Protein AF-M0ZZM1-F1 (afdb_monomer_lite)

Radius of gyration: 27.88 Å; chains: 1; bounding box: 64×34×87 Å

Structure (mmCIF, N/CA/C/O backbone):
data_AF-M0ZZM1-F1
#
_entry.id   AF-M0ZZM1-F1
#
loop_
_atom_site.group_PDB
_atom_site.id
_atom_site.type_symbol
_atom_site.label_atom_id
_atom_site.label_alt_id
_atom_site.label_comp_id
_atom_site.label_asym_id
_atom_site.label_entity_id
_atom_site.label_seq_id
_atom_site.pdbx_PDB_ins_code
_atom_site.Cartn_x
_atom_site.Cartn_y
_atom_site.Cartn_z
_atom_site.occupancy
_atom_site.B_iso_or_equiv
_atom_site.auth_seq_id
_atom_site.auth_comp_id
_atom_site.auth_asym_id
_atom_site.auth_atom_id
_atom_site.pdbx_PDB_model_num
ATOM 1 N N . MET A 1 1 ? 46.946 -12.751 -40.220 1.00 32.91 1 MET A N 1
ATOM 2 C CA . MET A 1 1 ? 46.880 -11.400 -39.631 1.00 32.91 1 MET A CA 1
ATOM 3 C C . MET A 1 1 ? 45.546 -10.828 -40.061 1.00 32.91 1 MET A C 1
ATOM 5 O O . MET A 1 1 ? 45.409 -10.446 -41.212 1.00 32.91 1 MET A O 1
ATOM 9 N N . ALA A 1 2 ? 44.543 -10.951 -39.201 1.00 38.44 2 ALA A N 1
ATOM 10 C CA . ALA A 1 2 ? 43.184 -10.490 -39.445 1.00 38.44 2 ALA A CA 1
ATOM 11 C C . ALA A 1 2 ? 42.712 -9.840 -38.147 1.00 38.44 2 ALA A C 1
ATOM 13 O O . ALA A 1 2 ? 42.663 -10.527 -37.137 1.00 38.44 2 ALA A O 1
ATOM 14 N N . GLU A 1 3 ? 42.493 -8.532 -38.207 1.00 33.62 3 GLU A N 1
ATOM 15 C CA . GLU A 1 3 ? 41.833 -7.617 -37.263 1.00 33.62 3 GLU A CA 1
ATOM 16 C C . GLU A 1 3 ? 42.006 -6.254 -37.968 1.00 33.62 3 GLU A C 1
ATOM 18 O O . GLU A 1 3 ? 43.121 -5.900 -38.340 1.00 33.62 3 GLU A O 1
ATOM 23 N N . SER A 1 4 ? 40.954 -5.597 -38.456 1.00 37.28 4 SER A N 1
ATOM 24 C CA . SER A 1 4 ? 40.042 -4.821 -37.617 1.00 37.28 4 SER A CA 1
ATOM 25 C C . SER A 1 4 ? 38.619 -4.813 -38.181 1.00 37.28 4 SER A C 1
ATOM 27 O O . SER A 1 4 ? 38.372 -4.316 -39.279 1.00 37.28 4 SER A O 1
ATOM 29 N N . SER A 1 5 ? 37.705 -5.364 -37.384 1.00 38.22 5 SER A N 1
ATOM 30 C CA . SER A 1 5 ? 36.252 -5.304 -37.538 1.00 38.22 5 SER A CA 1
ATOM 31 C C . SER A 1 5 ? 35.717 -4.051 -36.847 1.00 38.22 5 SER A C 1
ATOM 33 O O . SER A 1 5 ? 36.109 -3.765 -35.720 1.00 38.22 5 SER A O 1
ATOM 35 N N . GLU A 1 6 ? 34.800 -3.362 -37.522 1.00 42.34 6 GLU A N 1
ATOM 36 C CA . GLU A 1 6 ? 33.612 -2.727 -36.937 1.00 42.34 6 GLU A CA 1
ATOM 37 C C . GLU A 1 6 ? 33.819 -1.861 -35.685 1.00 42.34 6 GLU A C 1
ATOM 39 O O . GLU A 1 6 ? 33.538 -2.255 -34.550 1.00 42.34 6 GLU A O 1
ATOM 44 N N . GLU A 1 7 ? 34.157 -0.591 -35.907 1.00 37.09 7 GLU A N 1
ATOM 45 C CA . GLU A 1 7 ? 33.884 0.459 -34.929 1.00 37.09 7 GLU A CA 1
ATOM 46 C C . GLU A 1 7 ? 32.382 0.793 -34.960 1.00 37.09 7 GLU A C 1
ATOM 48 O O . GLU A 1 7 ? 31.927 1.774 -35.545 1.00 37.09 7 GLU A O 1
ATOM 53 N N . CYS A 1 8 ? 31.586 -0.092 -34.354 1.00 32.19 8 CYS A N 1
ATOM 54 C CA . CYS A 1 8 ? 30.174 0.123 -34.067 1.00 32.19 8 CYS A CA 1
ATOM 55 C C . CYS A 1 8 ? 30.053 1.359 -33.160 1.00 32.19 8 CYS A C 1
ATOM 57 O O . CYS A 1 8 ? 30.259 1.277 -31.943 1.00 32.19 8 CYS A O 1
ATOM 59 N N . ARG A 1 9 ? 29.742 2.522 -33.751 1.00 36.69 9 ARG A N 1
ATOM 60 C CA . ARG A 1 9 ? 29.358 3.737 -33.022 1.00 36.69 9 ARG A CA 1
ATOM 61 C C . ARG A 1 9 ? 28.072 3.450 -32.252 1.00 36.69 9 ARG A C 1
ATOM 63 O O . ARG A 1 9 ? 26.964 3.658 -32.737 1.00 36.69 9 ARG A O 1
ATOM 70 N N . ARG A 1 10 ? 28.231 2.948 -31.029 1.00 37.34 10 ARG A N 1
ATOM 71 C CA . ARG A 1 10 ? 27.154 2.812 -30.051 1.00 37.34 10 ARG A CA 1
ATOM 72 C C . ARG A 1 10 ? 26.553 4.193 -29.808 1.00 37.34 10 ARG A C 1
ATOM 74 O O . ARG A 1 10 ? 27.212 5.067 -29.248 1.00 37.34 10 ARG A O 1
ATOM 81 N N . LEU A 1 11 ? 25.302 4.381 -30.215 1.00 41.53 11 LEU A N 1
ATOM 82 C CA . LEU A 1 11 ? 24.520 5.542 -29.807 1.00 41.53 11 LEU A CA 1
ATOM 83 C C . LEU A 1 11 ? 24.336 5.516 -28.277 1.00 41.53 11 LEU A C 1
ATOM 85 O O . LEU A 1 11 ? 24.102 4.445 -27.705 1.00 41.53 11 LEU A O 1
ATOM 89 N N . PRO A 1 12 ? 24.457 6.666 -27.592 1.00 41.44 12 PRO A N 1
ATOM 90 C CA . PRO A 1 12 ? 24.350 6.733 -26.143 1.00 41.44 12 PRO A CA 1
ATOM 91 C C . PRO A 1 12 ? 22.925 6.394 -25.692 1.00 41.44 12 PRO A C 1
ATOM 93 O O . PRO A 1 12 ? 21.940 6.883 -26.245 1.00 41.44 12 PRO A O 1
ATOM 96 N N . ALA A 1 13 ? 22.823 5.576 -24.644 1.00 45.81 13 ALA A N 1
ATOM 97 C CA . ALA A 1 13 ? 21.590 5.017 -24.082 1.00 45.81 13 ALA A CA 1
ATOM 98 C C . ALA A 1 13 ? 20.625 6.045 -23.432 1.00 45.81 13 ALA A C 1
ATOM 100 O O . ALA A 1 13 ? 19.821 5.686 -22.573 1.00 45.81 13 ALA A O 1
ATOM 101 N N . SER A 1 14 ? 20.686 7.325 -23.816 1.00 48.59 14 SER A N 1
ATOM 102 C CA . SER A 1 14 ? 19.873 8.405 -23.242 1.00 48.59 14 SER A CA 1
ATOM 103 C C . SER A 1 14 ? 19.516 9.533 -24.220 1.00 48.59 14 SER A C 1
ATOM 105 O O . SER A 1 14 ? 19.219 10.637 -23.763 1.00 48.59 14 SER A O 1
ATOM 107 N N . ALA A 1 15 ? 19.549 9.310 -25.538 1.00 61.03 15 ALA A N 1
ATOM 108 C CA . ALA A 1 15 ? 19.145 10.346 -26.491 1.00 61.03 15 ALA A CA 1
ATOM 109 C C . ALA A 1 15 ? 17.662 10.719 -26.288 1.00 61.03 15 ALA A C 1
ATOM 111 O O . ALA A 1 15 ? 16.770 9.865 -26.344 1.00 61.03 15 ALA A O 1
ATOM 112 N N . SER A 1 16 ? 17.391 11.999 -26.019 1.00 76.12 16 SER A N 1
ATOM 113 C CA . SER A 1 16 ? 16.021 12.507 -25.873 1.00 76.12 16 SER A CA 1
ATOM 114 C C . SER A 1 16 ? 15.298 12.484 -27.224 1.00 76.12 16 SER A C 1
ATOM 116 O O . SER A 1 16 ? 15.921 12.641 -28.275 1.00 76.12 16 SER A O 1
ATOM 118 N N . ALA A 1 17 ? 13.967 12.357 -27.218 1.00 82.56 17 ALA A N 1
ATOM 119 C CA . ALA A 1 17 ? 13.162 12.406 -28.441 1.00 82.56 17 ALA A CA 1
ATOM 120 C C . ALA A 1 17 ? 13.441 13.671 -29.276 1.00 82.56 17 ALA A C 1
ATOM 122 O O . ALA A 1 17 ? 13.386 13.627 -30.501 1.00 82.56 17 ALA A O 1
ATOM 123 N N . ASP A 1 18 ? 13.778 14.790 -28.631 1.00 83.44 18 ASP A N 1
ATOM 124 C CA . ASP A 1 18 ? 14.086 16.043 -29.326 1.00 83.44 18 ASP A CA 1
ATOM 125 C C . ASP A 1 18 ? 15.485 16.067 -29.950 1.00 83.44 18 ASP A C 1
ATOM 127 O O . ASP A 1 18 ? 15.702 16.755 -30.943 1.00 83.44 18 ASP A O 1
ATOM 131 N N . GLU A 1 19 ? 16.427 15.298 -29.410 1.00 87.94 19 GLU A N 1
ATOM 132 C CA . GLU A 1 19 ? 17.761 15.131 -29.990 1.00 87.94 19 GLU A CA 1
ATOM 133 C C . GLU A 1 19 ? 17.701 14.270 -31.252 1.00 87.94 19 GLU A C 1
ATOM 135 O O . GLU A 1 19 ? 18.225 14.662 -32.291 1.00 87.94 19 GLU A O 1
ATOM 140 N N . LEU A 1 20 ? 16.942 13.172 -31.204 1.00 87.06 20 LEU A N 1
ATOM 141 C CA . LEU A 1 20 ? 16.701 12.321 -32.370 1.00 87.06 20 LEU A CA 1
ATOM 142 C C . LEU A 1 20 ? 15.939 13.046 -33.486 1.00 87.06 20 LEU A C 1
ATOM 144 O O . LEU A 1 20 ? 16.245 12.842 -34.656 1.00 87.06 20 LEU A O 1
ATOM 148 N N . LYS A 1 21 ? 14.978 13.921 -33.154 1.00 90.06 21 LYS A N 1
ATOM 149 C CA . LYS A 1 21 ? 14.303 14.768 -34.156 1.00 90.06 21 LYS A CA 1
ATOM 150 C C . LYS A 1 21 ? 15.276 15.730 -34.835 1.00 90.06 21 LYS A C 1
ATOM 152 O O . LYS A 1 21 ? 15.195 15.894 -36.048 1.00 90.06 21 LYS A O 1
ATOM 157 N N . ARG A 1 22 ? 16.180 16.357 -34.069 1.00 92.06 22 ARG A N 1
ATOM 158 C CA . ARG A 1 22 ? 17.204 17.257 -34.623 1.00 92.06 22 ARG A CA 1
ATOM 159 C C . ARG A 1 22 ? 18.163 16.510 -35.543 1.00 92.06 22 ARG A C 1
ATOM 161 O O . ARG A 1 22 ? 18.425 16.990 -36.641 1.00 92.06 22 ARG A O 1
ATOM 168 N N . GLU A 1 23 ? 18.630 15.333 -35.133 1.00 91.06 23 GLU A N 1
ATOM 169 C CA . GLU A 1 23 ? 19.534 14.530 -35.962 1.00 91.06 23 GLU A CA 1
ATOM 170 C C . GLU A 1 23 ? 18.839 14.013 -37.226 1.00 91.06 23 GLU A C 1
ATOM 172 O O . GLU A 1 23 ? 19.394 14.116 -38.317 1.00 91.06 23 GLU A O 1
ATOM 177 N N . LEU A 1 24 ? 17.589 13.547 -37.117 1.00 94.00 24 LEU A N 1
ATOM 178 C CA .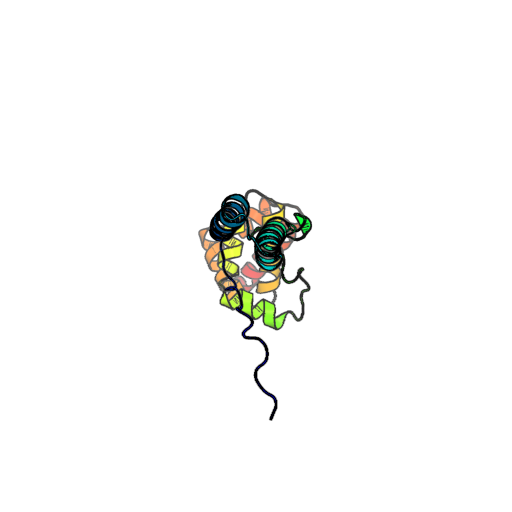 LEU A 1 24 ? 16.796 13.157 -38.282 1.00 94.00 24 LEU A CA 1
ATOM 179 C C . LEU A 1 24 ? 16.637 14.324 -39.262 1.00 94.00 24 LEU A C 1
ATOM 181 O O . LEU A 1 24 ? 16.823 14.148 -40.462 1.00 94.00 24 LEU A O 1
ATOM 185 N N . GLN A 1 25 ? 16.317 15.515 -38.754 1.00 93.50 25 GLN A N 1
ATOM 186 C CA . GLN A 1 25 ? 16.155 16.700 -39.587 1.00 93.50 25 GLN A CA 1
ATOM 187 C C . GLN A 1 25 ? 17.459 17.076 -40.300 1.00 93.50 25 GLN A C 1
ATOM 189 O O . GLN A 1 25 ? 17.430 17.398 -41.484 1.00 93.50 25 GLN A O 1
ATOM 194 N N . ARG A 1 26 ? 18.605 16.963 -39.619 1.00 92.31 26 ARG A N 1
ATOM 195 C CA . ARG A 1 26 ? 19.926 17.176 -40.225 1.00 92.31 26 ARG A CA 1
ATOM 196 C C . ARG A 1 26 ? 20.185 16.203 -41.379 1.00 92.31 26 ARG A C 1
ATOM 198 O O . ARG A 1 26 ? 20.607 16.625 -42.450 1.00 92.31 26 ARG A O 1
ATOM 205 N N . ARG A 1 27 ? 19.916 14.914 -41.162 1.00 90.00 27 ARG A N 1
ATOM 206 C CA . ARG A 1 27 ? 20.181 13.843 -42.136 1.00 90.00 27 ARG A CA 1
ATOM 207 C C . ARG A 1 27 ? 19.266 13.920 -43.351 1.00 90.00 27 ARG A C 1
ATOM 209 O O . ARG A 1 27 ? 19.741 13.853 -44.475 1.00 90.00 27 ARG A O 1
ATOM 216 N N . VAL A 1 28 ? 17.973 14.146 -43.128 1.00 93.75 28 VAL A N 1
ATOM 217 C CA . VAL A 1 28 ? 16.998 14.321 -44.213 1.00 93.75 28 VAL A CA 1
ATOM 218 C C . VAL A 1 28 ? 17.333 15.547 -45.060 1.00 93.75 28 VAL A C 1
ATOM 220 O O . VAL A 1 28 ? 17.264 15.463 -46.280 1.00 93.75 28 VAL A O 1
ATOM 223 N N . ASN A 1 29 ? 17.745 16.659 -44.445 1.00 90.94 29 ASN A N 1
ATOM 224 C CA . ASN A 1 29 ? 18.151 17.842 -45.203 1.00 90.94 29 ASN A CA 1
ATOM 225 C C . ASN A 1 29 ? 19.389 17.570 -46.070 1.00 90.94 29 ASN A C 1
ATOM 227 O O . ASN A 1 29 ? 19.391 17.964 -47.228 1.00 90.94 29 ASN A O 1
ATOM 231 N N . SER A 1 30 ? 20.384 16.835 -45.560 1.00 87.00 30 SER A N 1
ATOM 232 C CA . SER A 1 30 ? 21.556 16.433 -46.354 1.00 87.00 30 SER A CA 1
ATOM 233 C C . SER A 1 30 ? 21.159 15.597 -47.574 1.00 87.00 30 SER A C 1
ATOM 235 O O . SER A 1 30 ? 21.611 15.876 -48.673 1.00 87.00 30 SER A O 1
ATOM 237 N N . ILE A 1 31 ? 20.247 14.630 -47.409 1.00 91.38 31 ILE A N 1
ATOM 238 C CA . ILE A 1 31 ? 19.745 13.789 -48.515 1.00 91.38 31 ILE A CA 1
ATOM 239 C C . ILE A 1 31 ? 19.006 14.620 -49.576 1.00 91.38 31 ILE A C 1
ATOM 241 O O . ILE A 1 31 ? 19.014 14.278 -50.755 1.00 91.38 31 ILE A O 1
ATOM 245 N N . ILE A 1 32 ? 18.319 15.688 -49.163 1.00 92.00 32 ILE A N 1
ATOM 246 C CA . ILE A 1 32 ? 17.556 16.550 -50.075 1.00 92.00 32 ILE A CA 1
ATOM 247 C C . ILE A 1 32 ? 18.473 17.535 -50.815 1.00 92.00 32 ILE A C 1
ATOM 249 O O . ILE A 1 32 ? 18.199 17.864 -51.969 1.00 92.00 32 ILE A O 1
ATOM 253 N N . GLU A 1 33 ? 19.516 18.037 -50.152 1.00 87.69 33 GLU A N 1
ATOM 254 C CA . GLU A 1 33 ? 20.416 19.065 -50.689 1.00 87.69 33 GLU A CA 1
ATOM 255 C C . GLU A 1 33 ? 21.557 18.476 -51.536 1.00 87.69 33 GLU A C 1
ATOM 257 O O . GLU A 1 33 ? 21.913 19.069 -52.557 1.00 87.69 33 GLU A O 1
ATOM 262 N N . ASP A 1 34 ? 22.088 17.305 -51.169 1.00 83.38 34 ASP A N 1
ATOM 263 C CA . ASP A 1 34 ? 23.151 16.626 -51.912 1.00 83.38 34 ASP A CA 1
ATOM 264 C C . ASP A 1 34 ? 22.578 15.673 -52.973 1.00 83.38 34 ASP A C 1
ATOM 266 O O . ASP A 1 34 ? 21.888 14.703 -52.668 1.00 83.38 34 ASP A O 1
ATOM 270 N N . ALA A 1 35 ? 22.909 15.906 -54.247 1.00 74.12 35 ALA A N 1
ATOM 271 C CA . ALA A 1 35 ? 22.497 15.033 -55.355 1.00 74.12 35 ALA A CA 1
ATOM 272 C C . ALA A 1 35 ? 23.226 13.671 -55.371 1.00 74.12 35 ALA A C 1
ATOM 274 O O . ALA A 1 35 ? 22.744 12.734 -56.007 1.00 74.12 35 ALA A O 1
ATOM 275 N N . ASP A 1 36 ? 24.352 13.570 -54.658 1.00 85.81 36 ASP A N 1
ATOM 276 C CA . ASP A 1 36 ? 25.207 12.381 -54.550 1.00 85.81 36 ASP A CA 1
ATOM 277 C C . ASP A 1 36 ? 24.999 11.637 -53.214 1.00 85.81 36 ASP A C 1
ATOM 279 O O . ASP A 1 36 ? 25.935 11.050 -52.668 1.00 85.81 36 ASP A O 1
ATOM 283 N N . TYR A 1 37 ? 23.785 11.673 -52.653 1.00 85.38 37 TYR A N 1
ATOM 284 C CA . TYR A 1 37 ? 23.481 10.941 -51.424 1.00 85.38 37 TYR A CA 1
ATOM 285 C C . TYR A 1 37 ? 23.652 9.430 -51.625 1.00 85.38 37 TYR A C 1
ATOM 287 O O . TYR A 1 37 ? 23.288 8.849 -52.654 1.00 85.38 37 TYR A O 1
ATOM 295 N N . SER A 1 38 ? 24.210 8.776 -50.616 1.00 88.94 38 SER A N 1
ATOM 296 C CA . SER A 1 38 ? 24.454 7.343 -50.635 1.00 88.94 38 SER A CA 1
ATOM 297 C C . SER A 1 38 ? 23.293 6.561 -50.013 1.00 88.94 38 SER A C 1
ATOM 299 O O . SER A 1 38 ? 22.412 7.091 -49.328 1.00 88.94 38 SER A O 1
ATOM 301 N N . ILE A 1 39 ? 23.298 5.246 -50.237 1.00 87.00 39 ILE A N 1
ATOM 302 C CA . ILE A 1 39 ? 22.378 4.326 -49.553 1.00 87.00 39 ILE A CA 1
ATOM 303 C C . ILE A 1 39 ? 22.613 4.384 -48.033 1.00 87.00 39 ILE A C 1
ATOM 305 O O . ILE A 1 39 ? 21.652 4.335 -47.272 1.00 87.00 39 ILE A O 1
ATOM 309 N N . GLU A 1 40 ? 23.862 4.586 -47.602 1.00 87.19 40 GLU A N 1
ATOM 310 C CA . GLU A 1 40 ? 24.233 4.711 -46.189 1.00 87.19 40 GLU A CA 1
ATOM 311 C C . GLU A 1 40 ? 23.559 5.926 -45.534 1.00 87.19 40 GLU A C 1
ATOM 313 O O . GLU A 1 40 ? 22.982 5.795 -44.457 1.00 87.19 40 GLU A O 1
ATOM 318 N N . ASP A 1 41 ? 23.499 7.071 -46.222 1.00 85.81 41 ASP A N 1
ATOM 319 C CA . ASP A 1 41 ? 22.803 8.265 -45.718 1.00 85.81 41 ASP A CA 1
ATOM 320 C C . ASP A 1 41 ? 21.305 7.998 -45.496 1.00 85.81 41 ASP A C 1
ATOM 322 O O . ASP A 1 41 ? 20.706 8.424 -44.500 1.00 85.81 41 ASP A O 1
ATOM 326 N N . THR A 1 42 ? 20.704 7.236 -46.414 1.00 90.69 42 THR A N 1
ATOM 327 C CA . THR A 1 42 ? 19.301 6.816 -46.328 1.00 90.69 42 THR A CA 1
ATOM 328 C C . THR A 1 42 ? 19.083 5.845 -45.165 1.00 90.69 42 THR A C 1
ATOM 330 O O . THR A 1 42 ? 18.126 6.005 -44.400 1.00 90.69 42 THR A O 1
ATOM 333 N N . ASP A 1 43 ? 19.979 4.874 -44.987 1.00 89.81 43 ASP A N 1
ATOM 334 C CA . ASP A 1 43 ? 19.927 3.896 -43.899 1.00 89.81 43 ASP A CA 1
ATOM 335 C C . ASP A 1 43 ? 20.091 4.566 -42.528 1.00 89.81 43 ASP A C 1
ATOM 337 O O . ASP A 1 43 ? 19.363 4.246 -41.583 1.00 89.81 43 ASP A O 1
ATOM 341 N N . GLU A 1 44 ? 20.968 5.563 -42.411 1.00 90.06 44 GLU A N 1
ATOM 342 C CA . GLU A 1 44 ? 21.139 6.331 -41.178 1.00 90.06 44 GLU A CA 1
ATOM 343 C C . GLU A 1 44 ? 19.890 7.168 -40.836 1.00 90.06 44 GLU A C 1
ATOM 345 O O . GLU A 1 44 ? 19.472 7.223 -39.671 1.00 90.06 44 GLU A O 1
ATOM 350 N N . ALA A 1 45 ? 19.233 7.779 -41.829 1.00 92.81 45 ALA A N 1
ATOM 351 C CA . ALA A 1 45 ? 17.958 8.473 -41.620 1.00 92.81 45 ALA A CA 1
ATOM 352 C C . ALA A 1 45 ? 16.840 7.499 -41.196 1.00 92.81 45 ALA A C 1
ATOM 354 O O . ALA A 1 45 ? 16.068 7.784 -40.269 1.00 92.81 45 ALA A O 1
ATOM 355 N N . MET A 1 46 ? 16.786 6.318 -41.816 1.00 91.94 46 MET A N 1
ATOM 356 C CA . MET A 1 46 ? 15.859 5.243 -41.455 1.00 91.94 46 MET A CA 1
ATOM 357 C C . MET A 1 46 ? 16.112 4.698 -40.046 1.00 91.94 46 MET A C 1
ATOM 359 O O . MET A 1 46 ? 15.158 4.403 -39.316 1.00 91.94 46 MET A O 1
ATOM 363 N N . HIS A 1 47 ? 17.371 4.626 -39.618 1.00 91.31 47 HIS A N 1
ATOM 364 C CA . HIS A 1 47 ? 17.740 4.263 -38.255 1.00 91.31 47 HIS A CA 1
ATOM 365 C C . HIS A 1 47 ? 17.212 5.295 -37.241 1.00 91.31 47 HIS A C 1
ATOM 367 O O . HIS A 1 47 ? 16.578 4.928 -36.247 1.00 91.31 47 HIS A O 1
ATOM 373 N N . CYS A 1 48 ? 17.379 6.597 -37.507 1.00 88.38 48 CYS A N 1
ATOM 374 C CA . CYS A 1 48 ? 16.824 7.664 -36.664 1.00 88.38 48 CYS A CA 1
ATOM 375 C C . CYS A 1 48 ? 15.286 7.623 -36.587 1.00 88.38 48 CYS A C 1
ATOM 377 O O . CYS A 1 48 ? 14.713 7.784 -35.504 1.00 88.38 48 CYS A O 1
ATOM 379 N N . LEU A 1 49 ? 14.607 7.367 -37.710 1.00 89.75 49 LEU A N 1
ATOM 380 C CA . LEU A 1 49 ? 13.150 7.184 -37.753 1.00 89.75 49 LEU A CA 1
ATOM 381 C C . LEU A 1 49 ? 12.694 5.967 -36.940 1.00 89.75 49 LEU A C 1
ATOM 383 O O . LEU A 1 49 ? 11.701 6.049 -36.211 1.00 89.75 49 LEU A O 1
ATOM 387 N N . SER A 1 50 ? 13.423 4.856 -37.034 1.00 87.25 50 SER A N 1
ATOM 388 C CA . SER A 1 50 ? 13.124 3.627 -36.293 1.00 87.25 50 SER A CA 1
ATOM 389 C C . SER A 1 50 ? 13.275 3.840 -34.786 1.00 87.25 50 SER A C 1
ATOM 391 O O . SER A 1 50 ? 12.352 3.532 -34.034 1.00 87.25 50 SER A O 1
ATOM 393 N N . ALA A 1 51 ? 14.350 4.500 -34.348 1.00 86.12 51 ALA A N 1
ATOM 394 C CA . ALA A 1 51 ? 14.549 4.862 -32.944 1.00 86.12 51 ALA A CA 1
ATOM 395 C C . ALA A 1 51 ? 13.441 5.795 -32.406 1.00 86.12 51 ALA A C 1
ATOM 397 O O . ALA A 1 51 ? 12.942 5.615 -31.292 1.00 86.12 51 ALA A O 1
ATOM 398 N N . LEU A 1 52 ? 12.988 6.772 -33.203 1.00 84.94 52 LEU A N 1
ATOM 399 C CA . LEU A 1 52 ? 11.855 7.635 -32.839 1.00 84.94 52 LEU A CA 1
ATOM 400 C C . LEU A 1 52 ? 10.535 6.860 -32.737 1.00 84.94 52 LEU A C 1
ATOM 402 O O . LEU A 1 52 ? 9.726 7.127 -31.840 1.00 84.94 52 LEU A O 1
ATOM 406 N N . LYS A 1 53 ? 10.312 5.895 -33.635 1.00 84.19 53 LYS A N 1
ATOM 407 C CA . LYS A 1 53 ? 9.152 5.001 -33.588 1.00 84.19 53 LYS A CA 1
ATOM 408 C C . LYS A 1 53 ? 9.176 4.160 -32.314 1.00 84.19 53 LYS A C 1
ATOM 410 O O . LYS A 1 53 ? 8.162 4.104 -31.630 1.00 84.19 53 LYS A O 1
ATOM 415 N N . GLU A 1 54 ? 10.314 3.584 -31.947 1.00 79.00 54 GLU A N 1
ATOM 416 C CA . GLU A 1 54 ? 10.468 2.791 -30.720 1.00 79.00 54 GLU A CA 1
ATOM 417 C C . GLU A 1 54 ? 10.241 3.613 -29.444 1.00 79.00 54 GLU A C 1
ATOM 419 O O . GLU A 1 54 ? 9.600 3.138 -28.507 1.00 79.00 54 GLU A O 1
ATOM 424 N N . LEU A 1 55 ? 10.664 4.882 -29.416 1.00 74.62 55 LEU A N 1
ATOM 425 C CA . LEU A 1 55 ? 10.363 5.778 -28.293 1.00 74.62 55 LEU A CA 1
ATOM 426 C C . LEU A 1 55 ? 8.867 6.083 -28.145 1.00 74.62 55 LEU A C 1
ATOM 428 O O . LEU A 1 55 ? 8.392 6.270 -27.023 1.00 74.62 55 LEU A O 1
ATOM 432 N N . LYS A 1 56 ? 8.122 6.134 -29.255 1.00 69.38 56 LYS A N 1
ATOM 433 C CA . LYS A 1 56 ? 6.670 6.372 -29.263 1.00 69.38 56 LYS A CA 1
ATOM 434 C C . LYS A 1 56 ? 5.864 5.090 -29.037 1.00 69.38 56 LYS A C 1
ATOM 436 O O . LYS A 1 56 ? 4.776 5.147 -28.474 1.00 69.38 56 LYS A O 1
ATOM 441 N N . VAL A 1 57 ? 6.425 3.945 -29.420 1.00 60.66 57 VAL A N 1
ATOM 442 C CA . VAL A 1 57 ? 5.931 2.587 -29.146 1.00 60.66 57 VAL A CA 1
ATOM 443 C C . VAL A 1 57 ? 6.548 2.066 -27.844 1.00 60.66 57 VAL A C 1
ATOM 445 O O . VAL A 1 57 ? 6.853 0.888 -27.703 1.00 60.66 57 VAL A O 1
ATOM 448 N N . ARG A 1 58 ? 6.710 2.924 -26.832 1.00 53.50 58 ARG A N 1
ATOM 449 C CA . ARG A 1 58 ? 6.705 2.409 -25.463 1.00 53.50 58 ARG A CA 1
ATOM 450 C C . ARG A 1 58 ? 5.252 2.050 -25.188 1.00 53.50 58 ARG A C 1
ATOM 452 O O . ARG A 1 58 ? 4.445 2.979 -25.114 1.00 53.50 58 ARG A O 1
ATOM 459 N N . PRO A 1 59 ? 4.874 0.762 -25.097 1.00 54.41 59 PRO A N 1
ATOM 460 C CA . PRO A 1 59 ? 3.526 0.433 -24.684 1.00 54.41 59 PRO A CA 1
ATOM 461 C C . PRO A 1 59 ? 3.349 1.065 -23.310 1.00 54.41 59 PRO A C 1
ATOM 463 O O . PRO A 1 59 ? 4.026 0.683 -22.356 1.00 54.41 59 PRO A O 1
ATOM 466 N N . THR A 1 60 ? 2.497 2.086 -23.214 1.00 54.78 60 THR A N 1
ATOM 467 C CA . THR A 1 60 ? 1.957 2.479 -21.919 1.00 54.78 60 THR A CA 1
ATOM 468 C C . THR A 1 60 ? 1.316 1.215 -21.378 1.00 54.78 60 THR A C 1
ATOM 470 O O . THR A 1 60 ? 0.396 0.703 -22.029 1.00 54.78 60 THR A O 1
ATOM 473 N N . PRO A 1 61 ? 1.838 0.655 -20.275 1.00 58.44 61 PRO A N 1
ATOM 474 C CA . PRO A 1 61 ? 1.261 -0.543 -19.704 1.00 58.44 61 PRO A CA 1
ATOM 475 C C . PRO A 1 61 ? -0.225 -0.270 -19.481 1.00 58.44 61 PRO A C 1
ATOM 477 O O . PRO A 1 61 ? -0.557 0.839 -19.042 1.00 58.44 61 PRO A O 1
ATOM 480 N N . PRO A 1 62 ? -1.123 -1.218 -19.798 1.00 71.12 62 PRO A N 1
ATOM 481 C CA . PRO A 1 62 ? -2.521 -1.066 -19.429 1.00 71.12 62 PRO A CA 1
ATOM 482 C C . PRO A 1 62 ? -2.613 -0.674 -17.949 1.00 71.12 62 PRO A C 1
ATOM 484 O O . PRO A 1 62 ? -1.786 -1.105 -17.145 1.00 71.12 62 PRO A O 1
ATOM 487 N N . LEU A 1 63 ? -3.577 0.177 -17.587 1.00 63.97 63 LEU A N 1
ATOM 488 C CA . LEU A 1 63 ? -3.650 0.776 -16.244 1.00 63.97 63 LEU A CA 1
ATOM 489 C C . LEU A 1 63 ? -3.638 -0.269 -15.114 1.00 63.97 63 LEU A C 1
ATOM 491 O O . LEU A 1 63 ? -3.147 0.013 -14.028 1.00 63.97 63 LEU A O 1
ATOM 495 N N . GLU A 1 64 ? -4.117 -1.484 -15.384 1.00 67.38 64 GLU A N 1
ATOM 496 C CA . GLU A 1 64 ? -4.082 -2.631 -14.468 1.00 67.38 64 GLU A CA 1
ATOM 497 C C . GLU A 1 64 ? -2.670 -3.128 -14.113 1.00 67.38 64 GLU A C 1
ATOM 499 O O . GLU A 1 64 ? -2.509 -3.810 -13.107 1.00 67.38 64 GLU A O 1
ATOM 504 N N . TYR A 1 65 ? -1.648 -2.771 -14.895 1.00 67.25 65 TYR A N 1
ATOM 505 C CA . TYR A 1 65 ? -0.239 -3.076 -14.631 1.00 67.25 65 TYR A CA 1
ATOM 506 C C . TYR A 1 65 ? 0.496 -1.932 -13.927 1.00 67.25 65 TYR A C 1
ATOM 508 O O . TYR A 1 65 ? 1.672 -2.073 -13.585 1.00 67.25 65 TYR A O 1
ATOM 516 N N . LEU A 1 66 ? -0.165 -0.796 -13.707 1.00 68.94 66 LEU A N 1
ATOM 517 C CA . LEU A 1 66 ? 0.383 0.305 -12.929 1.00 68.94 66 LEU A CA 1
ATOM 518 C C . LEU A 1 66 ? -0.029 0.155 -11.466 1.00 68.94 66 LEU A C 1
ATOM 520 O O . LEU A 1 66 ? -1.152 -0.226 -11.146 1.00 68.94 66 LEU A O 1
ATOM 524 N N . CYS A 1 67 ? 0.887 0.485 -10.562 1.00 66.50 67 CYS A N 1
ATOM 525 C CA . CYS A 1 67 ? 0.554 0.587 -9.150 1.00 66.50 67 CYS A CA 1
ATOM 526 C C . CYS A 1 67 ? -0.442 1.747 -8.956 1.00 66.50 67 CYS A C 1
ATOM 528 O O . CYS A 1 67 ? -0.108 2.874 -9.335 1.00 66.50 67 CYS A O 1
ATOM 530 N N . PRO A 1 68 ? -1.610 1.527 -8.321 1.00 67.25 68 PRO A N 1
ATOM 531 C CA . PRO A 1 68 ? -2.601 2.583 -8.093 1.00 67.25 68 PRO A CA 1
ATOM 532 C C . PRO A 1 68 ? -2.087 3.758 -7.251 1.00 67.25 68 PRO A C 1
ATOM 534 O O . PRO A 1 68 ? -2.667 4.836 -7.294 1.00 67.25 68 PRO A O 1
ATOM 537 N N . LEU A 1 69 ? -1.012 3.551 -6.480 1.00 62.97 69 LEU A N 1
ATOM 538 C CA . LEU A 1 69 ? -0.409 4.583 -5.636 1.00 62.97 69 LEU A CA 1
ATOM 539 C C . LEU A 1 69 ? 0.712 5.342 -6.358 1.00 62.97 69 LEU A C 1
ATOM 541 O O . LEU A 1 69 ? 0.793 6.561 -6.257 1.00 62.97 69 LEU A O 1
ATOM 545 N N . SER A 1 70 ? 1.587 4.641 -7.089 1.00 63.91 70 SER A N 1
ATOM 546 C CA . SER A 1 70 ? 2.784 5.257 -7.682 1.00 63.91 70 SER A CA 1
ATOM 547 C C . SER A 1 70 ? 2.672 5.565 -9.176 1.00 63.91 70 SER A C 1
ATOM 549 O O . SER A 1 70 ? 3.546 6.250 -9.704 1.00 63.91 70 SER A O 1
ATOM 551 N N . HIS A 1 71 ? 1.649 5.054 -9.873 1.00 60.56 71 HIS A N 1
ATOM 552 C CA . HIS A 1 71 ? 1.500 5.108 -11.338 1.00 60.56 71 HIS A CA 1
ATOM 553 C C . HIS A 1 71 ? 2.712 4.578 -12.125 1.00 60.56 71 HIS A C 1
ATOM 555 O O . HIS A 1 71 ? 2.828 4.786 -13.332 1.00 60.56 71 HIS A O 1
ATOM 561 N N . GLN A 1 72 ? 3.620 3.870 -11.454 1.00 66.25 72 GLN A N 1
ATOM 562 C CA . GLN A 1 72 ? 4.731 3.171 -12.083 1.00 66.25 72 GLN A CA 1
ATOM 563 C C . GLN A 1 72 ? 4.316 1.738 -12.401 1.00 66.25 72 GLN A C 1
ATOM 565 O O . GLN A 1 72 ? 3.473 1.157 -11.713 1.00 66.25 72 GLN A O 1
ATOM 570 N N . LEU A 1 73 ? 4.934 1.163 -13.433 1.00 69.44 73 LEU A N 1
ATOM 571 C CA . LEU A 1 73 ? 4.758 -0.244 -13.779 1.00 69.44 73 LEU A CA 1
ATOM 572 C C . LEU A 1 73 ? 5.081 -1.115 -12.560 1.00 69.44 73 LEU A C 1
ATOM 574 O O . LEU A 1 73 ? 6.163 -0.994 -11.977 1.00 69.44 73 LEU A O 1
ATOM 578 N N . MET A 1 74 ? 4.153 -1.996 -12.191 1.00 71.81 74 MET A N 1
ATOM 579 C CA . MET A 1 74 ? 4.370 -3.003 -11.160 1.00 71.81 74 MET A CA 1
ATOM 580 C C . MET A 1 74 ? 5.464 -3.956 -11.649 1.00 71.81 74 MET A C 1
ATOM 582 O O . MET A 1 74 ? 5.211 -4.859 -12.439 1.00 71.81 74 MET A O 1
ATOM 586 N N . LYS A 1 75 ? 6.709 -3.714 -11.216 1.00 59.47 75 LYS A N 1
ATOM 587 C CA . LYS A 1 75 ? 7.876 -4.542 -11.573 1.00 59.47 75 LYS A CA 1
ATOM 588 C C . LYS A 1 75 ? 7.826 -5.939 -10.949 1.00 59.47 75 LYS A C 1
ATOM 590 O O . LYS A 1 75 ? 8.578 -6.807 -11.372 1.00 59.47 75 LYS A O 1
ATOM 595 N N . ASP A 1 76 ? 6.933 -6.140 -9.986 1.00 56.53 76 ASP A N 1
ATOM 596 C CA . ASP A 1 76 ? 6.634 -7.427 -9.378 1.00 56.53 76 ASP A CA 1
ATOM 597 C C . ASP A 1 76 ? 5.157 -7.397 -8.940 1.00 56.53 76 ASP A C 1
ATOM 599 O O . ASP A 1 76 ? 4.812 -6.626 -8.035 1.00 56.53 76 ASP A O 1
ATOM 603 N N . PRO A 1 77 ? 4.237 -8.092 -9.636 1.00 50.41 77 PRO A N 1
ATOM 604 C CA . PRO A 1 77 ? 2.814 -8.055 -9.325 1.00 50.41 77 PRO A CA 1
ATOM 605 C C . PRO A 1 77 ? 2.566 -8.801 -8.018 1.00 50.41 77 PRO A C 1
ATOM 607 O O . PRO A 1 77 ? 2.214 -9.968 -8.073 1.00 50.41 77 PRO A O 1
ATOM 610 N N . VAL A 1 78 ? 2.795 -8.137 -6.873 1.00 50.50 78 VAL A N 1
ATOM 611 C CA . VAL A 1 78 ? 2.567 -8.593 -5.485 1.00 50.50 78 VAL A CA 1
ATOM 612 C C . VAL A 1 78 ? 2.389 -10.109 -5.398 1.00 50.50 78 VAL A C 1
ATOM 614 O O . VAL A 1 78 ? 1.358 -10.629 -4.973 1.00 50.50 78 VAL A O 1
ATOM 617 N N . VAL A 1 79 ? 3.419 -10.847 -5.803 1.00 46.00 79 VAL A N 1
ATOM 618 C CA . VAL A 1 79 ? 3.641 -12.122 -5.166 1.00 46.00 79 VAL A CA 1
ATOM 619 C C . VAL A 1 79 ? 4.269 -11.698 -3.858 1.00 46.00 79 VAL A C 1
ATOM 621 O O . VAL A 1 79 ? 5.268 -10.981 -3.828 1.00 46.00 79 VAL A O 1
ATOM 624 N N . LEU A 1 80 ? 3.644 -12.094 -2.757 1.00 49.28 80 LEU A N 1
ATOM 625 C CA . LEU A 1 80 ? 4.277 -12.153 -1.447 1.00 49.28 80 LEU A CA 1
ATOM 626 C C . LEU A 1 80 ? 5.440 -13.169 -1.532 1.00 49.28 80 LEU A C 1
ATOM 628 O O . LEU A 1 80 ? 5.405 -14.227 -0.908 1.00 49.28 80 LEU A O 1
ATOM 632 N N . ALA A 1 81 ? 6.419 -12.916 -2.404 1.00 44.84 81 ALA A N 1
ATOM 633 C CA . ALA A 1 81 ? 7.513 -13.801 -2.740 1.00 44.84 81 ALA A CA 1
ATOM 634 C C . ALA A 1 81 ? 8.493 -13.740 -1.573 1.00 44.84 81 ALA A C 1
ATOM 636 O O . ALA A 1 81 ? 9.310 -12.834 -1.455 1.00 44.84 81 ALA A O 1
ATOM 637 N N . SER A 1 82 ? 8.326 -14.700 -0.662 1.00 51.84 82 SER A N 1
ATOM 638 C CA . SER A 1 82 ? 9.046 -14.854 0.605 1.00 51.84 82 SER A CA 1
ATOM 639 C C . SER A 1 82 ? 8.965 -13.615 1.503 1.00 51.84 82 SER A C 1
ATOM 641 O O . SER A 1 82 ? 9.793 -12.709 1.464 1.00 51.84 82 SER A O 1
ATOM 643 N N . GLY A 1 83 ? 7.941 -13.610 2.358 1.00 56.59 83 GLY A N 1
ATOM 644 C CA . GLY A 1 83 ? 7.541 -12.486 3.205 1.00 56.59 83 GLY A CA 1
ATOM 645 C C . GLY A 1 83 ? 8.615 -11.863 4.102 1.00 56.59 83 GLY A C 1
ATOM 646 O O . GLY A 1 83 ? 8.357 -10.797 4.634 1.00 56.59 83 GLY A O 1
ATOM 647 N N . GLN A 1 84 ? 9.809 -12.443 4.242 1.00 57.19 84 GLN A N 1
ATOM 648 C CA . GLN A 1 84 ? 10.884 -11.873 5.053 1.00 57.19 84 GLN A CA 1
ATOM 649 C C . GLN A 1 84 ? 11.583 -10.685 4.369 1.00 57.19 84 GLN A C 1
ATOM 651 O O . GLN A 1 84 ? 11.696 -9.617 4.963 1.00 57.19 84 GLN A O 1
ATOM 656 N N . GLN A 1 85 ? 12.002 -10.819 3.105 1.00 55.19 85 GLN A N 1
ATOM 657 C CA . GLN A 1 85 ? 12.772 -9.766 2.428 1.00 55.19 85 GLN A CA 1
ATOM 658 C C . GLN A 1 85 ? 11.904 -8.533 2.134 1.00 55.19 85 GLN A C 1
ATOM 660 O O . GLN A 1 85 ? 12.350 -7.398 2.293 1.00 55.19 85 GLN A O 1
ATOM 665 N N . THR A 1 86 ? 10.643 -8.742 1.753 1.00 62.94 86 THR A N 1
ATOM 666 C CA . THR A 1 86 ? 9.681 -7.654 1.534 1.00 62.94 86 THR A CA 1
ATOM 667 C C . THR A 1 86 ? 9.314 -6.955 2.843 1.00 62.94 86 THR A C 1
ATOM 669 O O . THR A 1 86 ? 9.278 -5.726 2.881 1.00 62.94 86 THR A O 1
ATOM 672 N N . TYR A 1 87 ? 9.105 -7.716 3.924 1.00 62.50 87 TYR A N 1
ATOM 673 C CA . TYR A 1 87 ? 8.865 -7.164 5.259 1.00 62.50 87 TYR A CA 1
ATOM 674 C C . TYR A 1 87 ? 10.035 -6.291 5.719 1.00 62.50 87 TYR A C 1
ATOM 676 O O . TYR A 1 87 ? 9.833 -5.152 6.131 1.00 62.50 87 TYR A O 1
ATOM 684 N N . GLU A 1 88 ? 11.268 -6.775 5.566 1.00 62.25 88 GLU A N 1
ATOM 685 C CA . GLU A 1 88 ? 12.473 -6.023 5.923 1.00 62.25 88 GLU A CA 1
ATOM 686 C C . GLU A 1 88 ? 12.620 -4.718 5.131 1.00 62.25 88 GLU A C 1
ATOM 688 O O . GLU A 1 88 ? 13.050 -3.708 5.687 1.00 62.25 88 GLU A O 1
ATOM 693 N N . GLN A 1 89 ? 12.260 -4.706 3.846 1.00 62.84 89 GLN A N 1
ATOM 694 C CA . GLN A 1 89 ? 12.299 -3.484 3.035 1.00 62.84 89 GLN A CA 1
ATOM 695 C C . GLN A 1 89 ? 11.199 -2.495 3.430 1.00 62.84 89 GLN A C 1
ATOM 697 O O . GLN A 1 89 ? 11.475 -1.304 3.555 1.00 62.84 89 GLN A O 1
ATOM 702 N N . MET A 1 90 ? 9.979 -2.971 3.699 1.00 69.31 90 MET A N 1
ATOM 703 C CA . MET A 1 90 ? 8.901 -2.124 4.224 1.00 69.31 90 MET A CA 1
ATOM 704 C C . MET A 1 90 ? 9.301 -1.491 5.562 1.00 69.31 90 MET A C 1
ATOM 706 O O . MET A 1 90 ? 9.109 -0.297 5.775 1.00 69.31 90 MET A O 1
ATOM 710 N N . VAL A 1 91 ? 9.942 -2.271 6.431 1.00 64.94 91 VAL A N 1
ATOM 711 C CA . VAL A 1 91 ? 10.494 -1.798 7.703 1.00 64.94 91 VAL A CA 1
ATOM 712 C C . VAL A 1 91 ? 11.560 -0.715 7.502 1.00 64.94 91 VAL A C 1
ATOM 714 O O . VAL A 1 91 ? 11.534 0.298 8.197 1.00 64.94 91 VAL A O 1
ATOM 717 N N . LYS A 1 92 ? 12.486 -0.898 6.554 1.00 68.31 92 LYS A N 1
ATOM 718 C CA . LYS A 1 92 ? 13.554 0.079 6.269 1.00 68.31 92 LYS A CA 1
ATOM 719 C C . LYS A 1 92 ? 13.037 1.414 5.732 1.00 68.31 92 LYS A C 1
ATOM 721 O O . LYS A 1 92 ? 13.725 2.417 5.879 1.00 68.31 92 LYS A O 1
ATOM 726 N N . LEU A 1 93 ? 11.867 1.421 5.099 1.00 70.81 93 LEU A N 1
ATOM 727 C CA . LEU A 1 93 ? 11.304 2.584 4.408 1.00 70.81 93 LEU A CA 1
ATOM 728 C C . LEU A 1 93 ? 10.220 3.315 5.211 1.00 70.81 93 LEU A C 1
ATOM 730 O O . LEU A 1 93 ? 9.434 4.051 4.623 1.00 70.81 93 LEU A O 1
ATOM 734 N N . ASP A 1 94 ? 10.159 3.111 6.529 1.00 78.94 94 ASP A N 1
ATOM 735 C CA . ASP A 1 94 ? 9.173 3.766 7.402 1.00 78.94 94 ASP A CA 1
ATOM 736 C C . ASP A 1 94 ? 7.718 3.517 6.944 1.00 78.94 94 ASP A C 1
ATOM 738 O O . ASP A 1 94 ? 6.858 4.403 6.936 1.00 78.94 94 ASP A O 1
ATOM 742 N N . ALA A 1 95 ? 7.433 2.283 6.499 1.00 83.25 95 ALA A N 1
ATOM 743 C CA . ALA A 1 95 ? 6.157 1.949 5.867 1.00 83.25 95 ALA A CA 1
ATOM 744 C C . ALA A 1 95 ? 4.944 2.229 6.763 1.00 83.25 95 ALA A C 1
ATOM 746 O O . ALA A 1 95 ? 3.890 2.587 6.249 1.00 83.25 95 ALA A O 1
ATOM 747 N N . VAL A 1 96 ? 5.071 2.096 8.085 1.00 85.56 96 VAL A N 1
ATOM 748 C CA . VAL A 1 96 ? 3.972 2.363 9.024 1.00 85.56 96 VAL A CA 1
ATOM 749 C C . VAL A 1 96 ? 3.535 3.828 8.940 1.00 85.56 96 VAL A C 1
ATOM 751 O O . VAL A 1 96 ? 2.359 4.101 8.693 1.00 85.56 96 VAL A O 1
ATOM 754 N N . SER A 1 97 ? 4.484 4.759 9.046 1.00 86.50 97 SER A N 1
ATOM 755 C CA . SER A 1 97 ? 4.258 6.201 8.897 1.00 86.50 97 SER A CA 1
ATOM 756 C C . SER A 1 97 ? 3.637 6.565 7.540 1.00 86.50 97 SER A C 1
ATOM 758 O O . SER A 1 97 ? 2.639 7.294 7.466 1.00 86.50 97 SER A O 1
ATOM 760 N N . CYS A 1 98 ? 4.165 5.993 6.453 1.00 85.12 98 CYS A N 1
ATOM 761 C CA . CYS A 1 98 ? 3.645 6.215 5.103 1.00 85.12 98 CYS A CA 1
ATOM 762 C C . CYS A 1 98 ? 2.190 5.731 4.954 1.00 85.12 98 CYS A C 1
ATOM 764 O O . CYS A 1 98 ? 1.323 6.481 4.502 1.00 85.12 98 CYS A O 1
ATOM 766 N N . LEU A 1 99 ? 1.894 4.504 5.389 1.00 88.12 99 LEU A N 1
ATOM 767 C CA . LEU A 1 99 ? 0.559 3.909 5.287 1.00 88.12 99 LEU A CA 1
ATOM 768 C C . LEU A 1 99 ? -0.475 4.655 6.142 1.00 88.12 99 LEU A C 1
ATOM 770 O O . LEU A 1 99 ? -1.609 4.838 5.701 1.00 88.12 99 LEU A O 1
ATOM 774 N N . LEU A 1 100 ? -0.097 5.124 7.334 1.00 89.25 100 LEU A N 1
ATOM 775 C CA . LEU A 1 100 ? -0.968 5.946 8.181 1.00 89.25 100 LEU A CA 1
ATOM 776 C C . LEU A 1 100 ? -1.269 7.304 7.539 1.00 89.25 100 LEU A C 1
ATOM 778 O O . LEU A 1 100 ? -2.405 7.772 7.596 1.00 89.25 100 LEU A O 1
ATOM 782 N N . SER A 1 101 ? -0.283 7.914 6.880 1.00 86.88 101 SER A N 1
ATOM 783 C CA .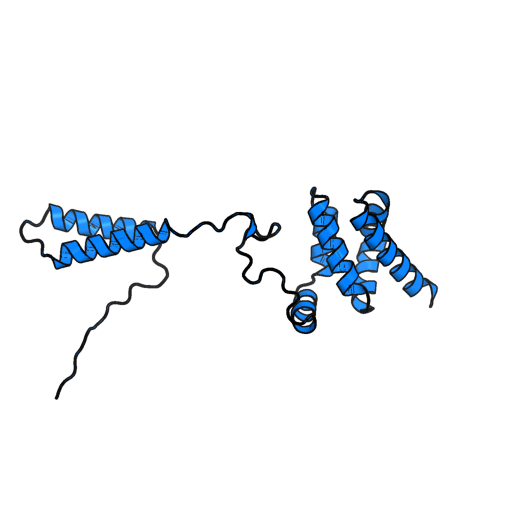 SER A 1 101 ? -0.473 9.171 6.145 1.00 86.88 101 SER A CA 1
ATOM 784 C C . SER A 1 101 ? -1.456 9.000 4.984 1.00 86.88 101 SER A C 1
ATOM 786 O O . SER A 1 101 ? -2.392 9.786 4.855 1.00 86.88 101 SER A O 1
ATOM 788 N N . ILE A 1 102 ? -1.350 7.902 4.229 1.00 85.12 102 ILE A N 1
ATOM 789 C CA . ILE A 1 102 ? -2.317 7.565 3.172 1.00 85.12 102 ILE A CA 1
ATOM 790 C C . ILE A 1 102 ? -3.724 7.367 3.757 1.00 85.12 102 ILE A C 1
ATOM 792 O O . ILE A 1 102 ? -4.698 7.861 3.197 1.00 85.12 102 ILE A O 1
ATOM 796 N N . ILE A 1 103 ? -3.871 6.697 4.905 1.00 89.12 103 ILE A N 1
ATOM 797 C CA . ILE A 1 103 ? -5.194 6.522 5.537 1.00 89.12 103 ILE A CA 1
ATOM 798 C C . ILE A 1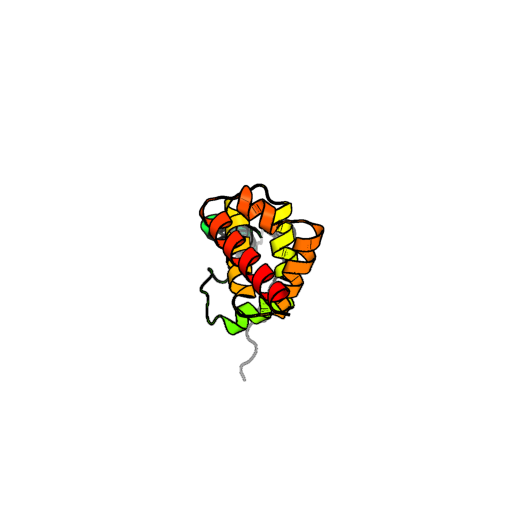 103 ? -5.829 7.875 5.909 1.00 89.12 103 ILE A C 1
ATOM 800 O O . ILE A 1 103 ? -7.050 8.039 5.768 1.00 89.12 103 ILE A O 1
ATOM 804 N N . LYS A 1 104 ? -5.011 8.837 6.352 1.00 87.06 104 LYS A N 1
ATOM 805 C CA . LYS A 1 104 ? -5.445 10.193 6.715 1.00 87.06 104 LYS A CA 1
ATOM 806 C C . LYS A 1 104 ? -5.845 11.026 5.493 1.00 87.06 104 LYS A C 1
ATOM 808 O O . LYS A 1 104 ? -6.888 11.672 5.529 1.00 87.06 104 LYS A O 1
ATOM 813 N N . GLU A 1 105 ? -5.048 10.991 4.428 1.00 83.62 105 GLU A N 1
ATOM 814 C CA . GLU A 1 105 ? -5.147 11.942 3.310 1.00 83.62 105 GLU A CA 1
ATOM 815 C C . GLU A 1 105 ? -5.924 11.416 2.096 1.00 83.62 105 GLU A C 1
ATOM 817 O O . GLU A 1 105 ? -6.539 12.197 1.369 1.00 83.62 105 GLU A O 1
ATOM 822 N N . ASP A 1 106 ? -5.923 10.103 1.859 1.00 83.56 106 ASP A N 1
ATOM 823 C CA . ASP A 1 106 ? -6.556 9.521 0.676 1.00 83.56 106 ASP A CA 1
ATOM 824 C C . ASP A 1 106 ? -8.093 9.612 0.779 1.00 83.56 106 ASP A C 1
ATOM 826 O O . ASP A 1 106 ? -8.684 9.574 1.862 1.00 83.56 106 ASP A O 1
ATOM 830 N N . THR A 1 107 ? -8.769 9.732 -0.359 1.00 83.56 107 THR A N 1
ATOM 831 C CA . THR A 1 107 ? -10.240 9.756 -0.457 1.00 83.56 107 THR A CA 1
ATOM 832 C C . THR A 1 107 ? -10.822 8.397 -0.859 1.00 83.56 107 THR A C 1
ATOM 834 O O . THR A 1 107 ? -12.018 8.162 -0.706 1.00 83.56 107 THR A O 1
ATOM 837 N N . SER A 1 108 ? -9.986 7.477 -1.341 1.00 86.38 108 SER A N 1
ATOM 838 C CA . SER A 1 108 ? -10.345 6.139 -1.794 1.00 86.38 108 SER A CA 1
ATOM 839 C C . SER A 1 108 ? -10.428 5.156 -0.631 1.00 86.38 108 SER A C 1
ATOM 841 O O . SER A 1 108 ? -9.422 4.724 -0.062 1.00 86.38 108 SER A O 1
ATOM 843 N N . ASP A 1 109 ? -11.643 4.691 -0.353 1.00 83.12 109 ASP A N 1
ATOM 844 C CA . ASP A 1 109 ? -11.906 3.626 0.617 1.00 83.12 109 ASP A CA 1
ATOM 845 C C . ASP A 1 109 ? -11.104 2.346 0.335 1.00 83.12 109 ASP A C 1
ATOM 847 O O . ASP A 1 109 ? -10.646 1.668 1.257 1.00 83.12 109 ASP A O 1
ATOM 851 N N . LYS A 1 110 ? -10.873 2.033 -0.948 1.00 82.00 110 LYS A N 1
ATOM 852 C CA . LYS A 1 110 ? -10.059 0.881 -1.353 1.00 82.00 110 LYS A CA 1
ATOM 853 C C . LYS A 1 110 ? -8.601 1.064 -0.945 1.00 82.00 110 LYS A C 1
ATOM 855 O O . LYS A 1 110 ? -8.006 0.112 -0.445 1.00 82.00 110 LYS A O 1
ATOM 860 N N . SER A 1 111 ? -8.028 2.253 -1.128 1.00 81.94 111 SER A N 1
ATOM 861 C CA . SER A 1 111 ? -6.643 2.534 -0.730 1.00 81.94 111 SER A CA 1
ATOM 862 C C . SER A 1 111 ? -6.472 2.372 0.778 1.00 81.94 111 SER A C 1
ATOM 864 O O . SER A 1 111 ? -5.561 1.675 1.225 1.00 81.94 111 SER A O 1
ATOM 866 N N . LYS A 1 112 ? -7.407 2.918 1.567 1.00 86.12 112 LYS A N 1
ATOM 867 C CA . LYS A 1 112 ? -7.399 2.796 3.035 1.00 86.12 112 LYS A CA 1
ATOM 868 C C . LYS A 1 112 ? -7.517 1.348 3.495 1.00 86.12 112 LYS A C 1
ATOM 870 O O . LYS A 1 112 ? -6.805 0.928 4.404 1.00 86.12 112 LYS A O 1
ATOM 875 N N . GLU A 1 113 ? -8.377 0.571 2.840 1.00 88.19 113 GLU A N 1
ATOM 876 C CA . GLU A 1 113 ? -8.553 -0.852 3.120 1.00 88.19 113 GLU A CA 1
ATOM 877 C C . GLU A 1 113 ? -7.285 -1.675 2.840 1.00 88.19 113 GLU A C 1
ATOM 879 O O . GLU A 1 113 ? -6.942 -2.571 3.616 1.00 88.19 113 GLU A O 1
ATOM 884 N N . HIS A 1 114 ? -6.561 -1.361 1.764 1.00 87.06 114 HIS A N 1
ATOM 885 C CA . HIS A 1 114 ? -5.275 -1.997 1.478 1.00 87.06 114 HIS A CA 1
ATOM 886 C C . HIS A 1 114 ? -4.215 -1.580 2.498 1.00 87.06 114 HIS A C 1
ATOM 888 O O . HIS A 1 114 ? -3.518 -2.443 3.034 1.00 87.06 114 HIS A O 1
ATOM 894 N N . CYS A 1 115 ? -4.135 -0.288 2.828 1.00 87.81 115 CYS A N 1
ATOM 895 C CA . CYS A 1 115 ? -3.167 0.218 3.797 1.00 87.81 115 CYS A CA 1
ATOM 896 C C . CYS A 1 115 ? -3.349 -0.437 5.167 1.00 87.81 115 CYS A C 1
ATOM 898 O O . CYS A 1 115 ? -2.393 -0.973 5.725 1.00 87.81 115 CYS A O 1
ATOM 900 N N . ILE A 1 116 ? -4.586 -0.499 5.673 1.00 91.38 116 ILE A N 1
ATOM 901 C CA . ILE A 1 116 ? -4.860 -1.141 6.962 1.00 91.38 116 ILE A CA 1
ATOM 902 C C . ILE A 1 116 ? -4.631 -2.658 6.922 1.00 91.38 116 ILE A C 1
ATOM 904 O O . ILE A 1 116 ? -4.274 -3.257 7.933 1.00 91.38 116 ILE A O 1
ATOM 908 N N . ALA A 1 117 ? -4.787 -3.305 5.762 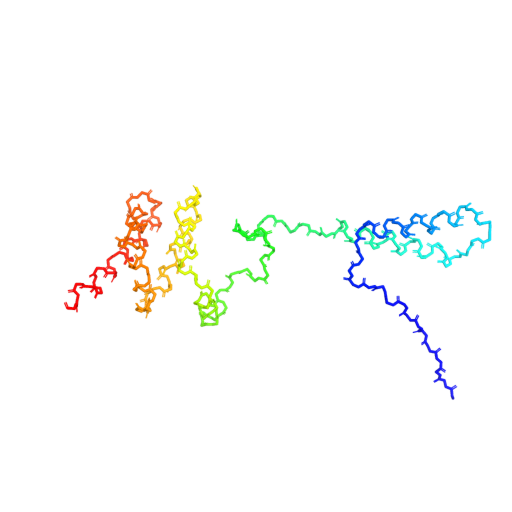1.00 89.12 117 ALA A N 1
ATOM 909 C CA . ALA A 1 117 ? -4.450 -4.717 5.608 1.00 89.12 117 ALA A CA 1
ATOM 910 C C . ALA A 1 117 ? -2.945 -4.980 5.692 1.00 89.12 117 ALA A C 1
ATOM 912 O O . ALA A 1 117 ? -2.562 -5.974 6.309 1.00 89.12 117 ALA A O 1
ATOM 913 N N . ILE A 1 118 ? -2.122 -4.100 5.119 1.00 86.38 118 ILE A N 1
ATOM 914 C CA . ILE A 1 118 ? -0.662 -4.180 5.228 1.00 86.38 118 ILE A CA 1
ATOM 915 C C . ILE A 1 118 ? -0.236 -3.894 6.670 1.00 86.38 118 ILE A C 1
ATOM 917 O O . ILE A 1 118 ? 0.489 -4.702 7.241 1.00 86.38 118 ILE A O 1
ATOM 921 N N . LEU A 1 119 ? -0.753 -2.824 7.288 1.00 88.06 119 LEU A N 1
ATOM 922 C CA . LEU A 1 119 ? -0.484 -2.495 8.695 1.00 88.06 119 LEU A CA 1
ATOM 923 C C . LEU A 1 119 ? -0.834 -3.658 9.633 1.00 88.06 119 LEU A C 1
ATOM 925 O O . LEU A 1 119 ? -0.018 -4.047 10.463 1.00 88.06 119 LEU A O 1
ATOM 929 N N . HIS A 1 120 ? -1.999 -4.286 9.444 1.00 88.69 120 HIS A N 1
ATOM 930 C CA . HIS A 1 120 ? -2.390 -5.471 10.210 1.00 88.69 120 HIS A CA 1
ATOM 931 C C . HIS A 1 120 ? -1.347 -6.595 10.099 1.00 88.69 120 HIS A C 1
ATOM 933 O O . HIS A 1 120 ? -0.983 -7.209 11.097 1.00 88.69 120 HIS A O 1
ATOM 939 N N . THR A 1 121 ? -0.854 -6.876 8.889 1.00 85.69 121 THR A N 1
ATOM 940 C CA . THR A 1 121 ? 0.172 -7.907 8.667 1.00 85.69 121 THR A CA 1
ATOM 941 C C . THR A 1 121 ? 1.506 -7.534 9.307 1.00 85.69 121 THR A C 1
ATOM 943 O O . THR A 1 121 ? 2.150 -8.402 9.893 1.00 85.69 121 THR A O 1
ATOM 946 N N . LEU A 1 122 ? 1.910 -6.263 9.226 1.00 83.44 122 LEU A N 1
ATOM 947 C CA . LEU A 1 122 ? 3.164 -5.794 9.815 1.00 83.44 122 LEU A CA 1
ATOM 948 C C . LEU A 1 122 ? 3.162 -5.931 11.344 1.00 83.44 122 LEU A C 1
ATOM 950 O O . LEU A 1 122 ? 4.175 -6.285 11.939 1.00 83.44 122 LEU A O 1
ATOM 954 N N . CYS A 1 123 ? 2.018 -5.689 11.982 1.00 80.69 123 CYS A N 1
ATOM 955 C CA . CYS A 1 123 ? 1.928 -5.615 13.440 1.00 80.69 123 CYS A CA 1
ATOM 956 C C . CYS A 1 123 ? 1.542 -6.919 14.122 1.00 80.69 123 CYS A C 1
ATOM 958 O O . CYS A 1 123 ? 1.748 -7.039 15.328 1.00 80.69 123 CYS A O 1
ATOM 960 N N . TYR A 1 124 ? 1.012 -7.899 13.387 1.00 78.94 124 TYR A N 1
ATOM 961 C CA . TYR A 1 124 ? 0.510 -9.144 13.971 1.00 78.94 124 TYR A CA 1
ATOM 962 C C . TYR A 1 124 ? 1.544 -9.849 14.870 1.00 78.94 124 TYR A C 1
ATOM 964 O O . TYR A 1 124 ? 1.170 -10.428 15.884 1.00 78.94 124 TYR A O 1
ATOM 972 N N . ASN A 1 125 ? 2.843 -9.730 14.561 1.00 71.25 125 ASN A N 1
ATOM 973 C CA . ASN A 1 125 ? 3.923 -10.350 15.339 1.00 71.25 125 ASN A CA 1
ATOM 974 C C . ASN A 1 125 ? 5.033 -9.384 15.810 1.00 71.25 125 ASN A C 1
ATOM 976 O O . ASN A 1 125 ? 5.962 -9.831 16.483 1.00 71.25 125 ASN A O 1
ATOM 980 N N . ASP A 1 126 ? 4.967 -8.084 15.495 1.00 80.00 126 ASP A N 1
ATOM 981 C CA . ASP A 1 126 ? 6.045 -7.128 15.796 1.00 80.00 126 ASP A CA 1
ATOM 982 C C . ASP A 1 126 ? 5.598 -6.028 16.769 1.00 80.00 126 ASP A C 1
ATOM 984 O O . ASP A 1 126 ? 4.842 -5.110 16.438 1.00 80.00 126 ASP A O 1
ATOM 988 N N . ARG A 1 127 ? 6.125 -6.110 17.996 1.00 81.38 127 ARG A N 1
ATOM 989 C CA . ARG A 1 127 ? 5.846 -5.166 19.088 1.00 81.38 127 ARG A CA 1
ATOM 990 C C . ARG A 1 127 ? 6.371 -3.759 18.815 1.00 81.38 127 ARG A C 1
ATOM 992 O O . ARG A 1 127 ? 5.749 -2.796 19.253 1.00 81.38 127 ARG A O 1
ATOM 999 N N . THR A 1 128 ? 7.486 -3.624 18.097 1.00 84.44 128 THR A N 1
ATOM 1000 C CA . THR A 1 128 ? 8.048 -2.304 17.775 1.00 84.44 128 THR A CA 1
ATOM 1001 C C . THR A 1 128 ? 7.127 -1.547 16.825 1.00 84.44 128 THR A C 1
ATOM 1003 O O . THR A 1 128 ? 6.858 -0.366 17.033 1.00 84.44 128 THR A O 1
ATOM 1006 N N . ARG A 1 129 ? 6.540 -2.257 15.855 1.00 83.62 129 ARG A N 1
ATOM 1007 C CA . ARG A 1 129 ? 5.552 -1.703 14.918 1.00 83.62 129 ARG A CA 1
ATOM 1008 C C . ARG A 1 129 ? 4.246 -1.363 15.607 1.00 83.62 129 ARG A C 1
ATOM 1010 O O . ARG A 1 129 ? 3.657 -0.325 15.330 1.00 83.62 129 ARG A O 1
ATOM 1017 N N . LEU A 1 130 ? 3.816 -2.207 16.541 1.00 85.94 130 LEU A N 1
ATOM 1018 C CA . LEU A 1 130 ? 2.632 -1.930 17.347 1.00 85.94 130 LEU A CA 1
ATOM 1019 C C . LEU A 1 130 ? 2.807 -0.652 18.190 1.00 85.94 130 LEU A C 1
ATOM 1021 O O . LEU A 1 130 ? 1.892 0.164 18.250 1.00 85.94 130 LEU A O 1
ATOM 1025 N N . GLN A 1 131 ? 3.988 -0.436 18.785 1.00 86.50 131 GLN A N 1
ATOM 1026 C CA . GLN A 1 131 ? 4.311 0.803 19.510 1.00 86.50 131 GLN A CA 1
ATOM 1027 C C . GLN A 1 131 ? 4.349 2.035 18.599 1.00 86.50 131 GLN A C 1
ATOM 1029 O O . GLN A 1 131 ? 3.880 3.103 18.991 1.00 86.50 131 GLN A O 1
ATOM 1034 N N . GLU A 1 132 ? 4.903 1.898 17.395 1.00 86.38 132 GLU A N 1
ATOM 1035 C CA . GLU A 1 132 ? 4.932 2.963 16.390 1.00 86.38 132 GLU A CA 1
ATOM 1036 C C . GLU A 1 132 ? 3.513 3.372 15.970 1.00 86.38 132 GLU A C 1
ATOM 1038 O O . GLU A 1 132 ? 3.170 4.553 15.995 1.00 86.38 132 GLU A O 1
ATOM 1043 N N . MET A 1 133 ? 2.655 2.390 15.687 1.00 86.56 133 MET A N 1
ATOM 1044 C CA . MET A 1 133 ? 1.252 2.633 15.356 1.00 86.56 133 MET A CA 1
ATOM 1045 C C . MET A 1 133 ? 0.470 3.235 16.515 1.00 86.56 133 MET A C 1
ATOM 1047 O O . MET A 1 133 ? -0.301 4.164 16.301 1.00 86.56 133 MET A O 1
ATOM 1051 N N . TRP A 1 134 ? 0.684 2.755 17.741 1.00 89.88 134 TRP A N 1
ATOM 1052 C CA . TRP A 1 134 ? 0.051 3.344 18.918 1.00 89.88 134 TRP A CA 1
ATOM 1053 C C . TRP A 1 134 ? 0.444 4.808 19.113 1.00 89.88 134 TRP A C 1
ATOM 1055 O O . TRP A 1 134 ? -0.386 5.612 19.526 1.00 89.88 134 TRP A O 1
ATOM 1065 N N . ARG A 1 135 ? 1.685 5.186 18.782 1.00 87.00 135 ARG A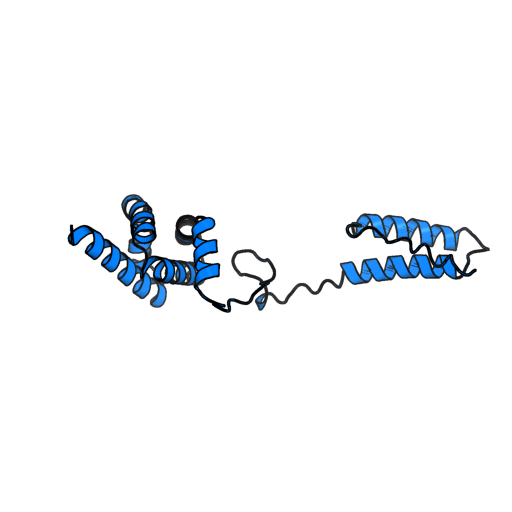 N 1
ATOM 1066 C CA . ARG A 1 135 ? 2.109 6.586 18.854 1.00 87.00 135 ARG A CA 1
ATOM 1067 C C . ARG A 1 135 ? 1.269 7.471 17.935 1.00 87.00 135 ARG A C 1
ATOM 1069 O O . ARG A 1 135 ? 0.782 8.494 18.405 1.00 87.00 135 ARG A O 1
ATOM 1076 N N . ASP A 1 136 ? 1.069 7.087 16.673 1.00 87.00 136 ASP A N 1
ATOM 1077 C CA . ASP A 1 136 ? 0.166 7.833 15.779 1.00 87.00 136 ASP A CA 1
ATOM 1078 C C . ASP A 1 136 ? -1.277 7.778 16.291 1.00 87.00 136 ASP A C 1
ATOM 1080 O O . ASP A 1 136 ? -1.938 8.811 16.360 1.00 87.00 136 ASP A O 1
ATOM 1084 N N . GLU A 1 137 ? -1.737 6.606 16.733 1.00 90.12 137 GLU A N 1
ATOM 1085 C CA . GLU A 1 137 ? -3.110 6.399 17.197 1.00 90.12 137 GLU A CA 1
ATOM 1086 C C . GLU A 1 137 ? -3.462 7.259 18.414 1.00 90.12 137 GLU A C 1
ATOM 1088 O O . GLU A 1 137 ? -4.525 7.870 18.452 1.00 90.12 137 GLU A O 1
ATOM 1093 N N . SER A 1 138 ? -2.550 7.367 19.380 1.00 87.50 138 SER A N 1
ATOM 1094 C CA . SER A 1 138 ? -2.737 8.163 20.597 1.00 87.50 138 SER A CA 1
ATOM 1095 C C . SER A 1 138 ? -2.899 9.663 20.329 1.00 87.50 138 SER A C 1
ATOM 1097 O O . SER A 1 138 ? -3.484 10.371 21.146 1.00 87.50 138 SER A O 1
ATOM 1099 N N . VAL A 1 139 ? -2.393 10.145 19.190 1.00 90.19 139 VAL A N 1
ATOM 1100 C CA . VAL A 1 139 ? -2.443 11.559 18.803 1.00 90.19 139 VAL A CA 1
ATOM 1101 C C . VAL A 1 139 ? -3.574 11.818 17.809 1.00 90.19 139 VAL A C 1
ATOM 1103 O O . VAL A 1 139 ? -4.303 12.797 17.947 1.00 90.19 139 VAL A O 1
ATOM 1106 N N . ASN A 1 140 ? -3.720 10.949 16.809 1.00 89.00 140 ASN A N 1
ATOM 1107 C CA . ASN A 1 140 ? -4.556 11.194 15.637 1.00 89.00 140 ASN A CA 1
ATOM 1108 C C . ASN A 1 140 ? -5.854 10.374 15.625 1.00 89.00 140 ASN A C 1
ATOM 1110 O O . ASN A 1 140 ? -6.783 10.727 14.900 1.00 89.00 140 ASN A O 1
ATOM 1114 N N . GLY A 1 141 ? -5.932 9.273 16.382 1.00 91.38 141 GLY A N 1
ATOM 1115 C CA . GLY A 1 141 ? -7.074 8.352 16.357 1.00 91.38 141 GLY A CA 1
ATOM 1116 C C . GLY A 1 141 ? -7.361 7.766 14.968 1.00 91.38 141 GLY A C 1
ATOM 1117 O O . GLY A 1 141 ? -8.516 7.490 14.636 1.00 91.38 141 GLY A O 1
ATOM 1118 N N . THR A 1 142 ? -6.339 7.657 14.112 1.00 92.06 142 THR A N 1
ATOM 1119 C CA . THR A 1 142 ? -6.457 7.302 12.690 1.00 92.06 142 THR A CA 1
ATOM 1120 C C . THR A 1 142 ? -7.152 5.950 12.495 1.00 92.06 142 THR A C 1
ATOM 1122 O O . THR A 1 142 ? -8.062 5.807 11.671 1.00 92.06 142 THR A O 1
ATOM 1125 N N . ILE A 1 143 ? -6.738 4.947 13.263 1.00 93.25 143 ILE A N 1
ATOM 1126 C CA . ILE A 1 143 ? -7.195 3.562 13.180 1.00 93.25 143 ILE A CA 1
ATOM 1127 C C . ILE A 1 143 ? -8.569 3.425 13.836 1.00 93.25 143 ILE A C 1
ATOM 1129 O O . ILE A 1 143 ? -9.446 2.792 13.245 1.00 93.25 143 ILE A O 1
ATOM 1133 N N . ALA A 1 144 ? -8.807 4.050 14.994 1.00 93.81 144 ALA A N 1
ATOM 1134 C CA . ALA A 1 144 ? -10.123 4.076 15.631 1.00 93.81 144 ALA A CA 1
ATOM 1135 C C . ALA A 1 144 ? -11.173 4.742 14.733 1.00 93.81 144 ALA A C 1
ATOM 1137 O O . ALA A 1 144 ? -12.276 4.216 14.561 1.00 93.81 144 ALA A O 1
ATOM 1138 N N . ASN A 1 145 ? -10.822 5.852 14.079 1.00 93.25 145 ASN A N 1
ATOM 1139 C CA . ASN A 1 145 ? -11.689 6.493 13.096 1.00 93.25 145 ASN A CA 1
ATOM 1140 C C . ASN A 1 145 ? -12.023 5.529 11.943 1.00 93.25 145 ASN A C 1
ATOM 1142 O O . ASN A 1 145 ? -13.190 5.359 11.579 1.00 93.25 145 ASN A O 1
ATOM 1146 N N . LEU A 1 146 ? -11.023 4.815 11.417 1.00 93.44 146 LEU A N 1
ATOM 1147 C CA . LEU A 1 146 ? -11.234 3.820 10.364 1.00 93.44 146 LEU A CA 1
ATOM 1148 C C . LEU A 1 146 ? -12.081 2.622 10.843 1.00 93.44 146 LEU A C 1
ATOM 1150 O O . LEU A 1 146 ? -12.900 2.101 10.081 1.00 93.44 146 LEU A O 1
ATOM 1154 N N . ALA A 1 147 ? -11.954 2.219 12.109 1.00 94.81 147 ALA A N 1
ATOM 1155 C CA . ALA A 1 147 ? -12.763 1.176 12.744 1.00 94.81 147 ALA A CA 1
ATOM 1156 C C . ALA A 1 147 ? -14.251 1.554 12.883 1.00 94.81 147 ALA A C 1
ATOM 1158 O O . ALA A 1 147 ? -15.114 0.665 12.909 1.00 94.81 147 ALA A O 1
ATOM 1159 N N . LEU A 1 148 ? -14.561 2.853 12.937 1.00 92.06 148 LEU A N 1
ATOM 1160 C CA . LEU A 1 148 ? -15.922 3.388 13.027 1.00 92.06 148 LEU A CA 1
ATOM 1161 C C . LEU A 1 148 ? -16.519 3.728 11.656 1.00 92.06 148 LEU A C 1
ATOM 1163 O O . LEU A 1 148 ? -17.684 3.416 11.396 1.00 92.06 148 LEU A O 1
ATOM 1167 N N . ASN A 1 149 ? -15.717 4.301 10.759 1.00 91.19 149 ASN A N 1
ATOM 1168 C CA . ASN A 1 149 ? -16.205 4.936 9.532 1.00 91.19 149 ASN A CA 1
ATOM 1169 C C . ASN A 1 149 ? -15.780 4.229 8.237 1.00 91.19 149 ASN A C 1
ATOM 1171 O O . ASN A 1 149 ? -16.367 4.490 7.194 1.00 91.19 149 ASN A O 1
ATOM 1175 N N . GLY A 1 150 ? -14.826 3.295 8.288 1.00 90.88 150 GLY A N 1
ATOM 1176 C CA . GLY A 1 150 ? -14.333 2.594 7.100 1.00 90.88 150 GLY A CA 1
ATOM 1177 C C . GLY A 1 150 ? -15.318 1.598 6.471 1.00 90.88 150 GLY A C 1
ATOM 1178 O O . GLY A 1 150 ? -16.436 1.367 6.951 1.00 90.88 150 GLY A O 1
ATOM 1179 N N . THR A 1 151 ? -14.860 0.936 5.407 1.00 91.75 151 THR A N 1
ATOM 1180 C CA . THR A 1 151 ? -15.551 -0.206 4.787 1.00 91.75 151 THR A CA 1
ATOM 1181 C C . THR A 1 151 ? -15.663 -1.380 5.759 1.00 91.75 151 THR A C 1
ATOM 1183 O O . THR A 1 151 ? -14.911 -1.479 6.725 1.00 91.75 151 THR A O 1
ATOM 1186 N N . THR A 1 152 ? -16.548 -2.342 5.492 1.00 92.00 152 THR A N 1
ATOM 1187 C CA . THR A 1 152 ? -16.697 -3.547 6.331 1.00 92.00 152 THR A CA 1
ATOM 1188 C C . THR A 1 152 ? -15.368 -4.275 6.569 1.00 92.00 152 THR A C 1
ATOM 1190 O O . THR A 1 152 ? -15.078 -4.706 7.687 1.00 92.00 152 THR A O 1
ATOM 1193 N N . ARG A 1 153 ? -14.528 -4.391 5.534 1.00 88.94 153 ARG A N 1
ATOM 1194 C CA . ARG A 1 153 ? -13.236 -5.081 5.619 1.00 88.94 153 ARG A CA 1
ATOM 1195 C C . ARG A 1 153 ? -12.169 -4.223 6.303 1.00 88.94 153 ARG A C 1
ATOM 1197 O O . ARG A 1 153 ? -11.419 -4.779 7.108 1.00 88.94 153 ARG A O 1
ATOM 1204 N N . ALA A 1 154 ? -12.134 -2.912 6.052 1.00 91.38 154 ALA A N 1
ATOM 1205 C CA . ALA A 1 154 ? -11.246 -1.995 6.765 1.00 91.38 154 ALA A CA 1
ATOM 1206 C C . ALA A 1 154 ? -11.582 -1.955 8.262 1.00 91.38 154 ALA A C 1
ATOM 1208 O O . ALA A 1 154 ? -10.695 -2.139 9.091 1.00 91.38 154 ALA A O 1
ATOM 1209 N N . LYS A 1 155 ? -12.872 -1.840 8.606 1.00 94.75 155 LYS A N 1
ATOM 1210 C CA . LYS A 1 155 ? -13.383 -1.851 9.983 1.00 94.75 155 LYS A CA 1
ATOM 1211 C C . LYS A 1 155 ? -12.946 -3.082 10.754 1.00 94.75 155 LYS A C 1
ATOM 1213 O O . LYS A 1 155 ? -12.443 -2.954 11.862 1.00 94.75 155 LYS A O 1
ATOM 1218 N N . ARG A 1 156 ? -13.127 -4.272 10.170 1.00 94.94 156 ARG A N 1
ATOM 1219 C CA . ARG A 1 156 ? -12.743 -5.533 10.816 1.00 94.94 156 ARG A CA 1
ATOM 1220 C C . ARG A 1 156 ? -11.260 -5.534 11.199 1.00 94.94 156 ARG A C 1
ATOM 1222 O O . ARG A 1 156 ? -10.929 -5.803 12.344 1.00 94.94 156 ARG A O 1
ATOM 1229 N N . LYS A 1 157 ? -10.385 -5.184 10.253 1.00 93.50 157 LYS A N 1
ATOM 1230 C CA . LYS A 1 157 ? -8.929 -5.167 10.464 1.00 93.50 157 LYS A CA 1
ATOM 1231 C C . LYS A 1 157 ? -8.481 -4.060 11.416 1.00 93.50 157 LYS A C 1
ATOM 1233 O O . LYS A 1 157 ? -7.610 -4.291 12.243 1.00 93.50 157 LYS A O 1
ATOM 1238 N N . ALA A 1 158 ? -9.083 -2.877 11.317 1.00 94.56 158 ALA A N 1
ATOM 1239 C CA . ALA A 1 158 ? -8.799 -1.765 12.216 1.00 94.56 158 ALA A CA 1
ATOM 1240 C C . ALA A 1 158 ? -9.179 -2.107 13.665 1.00 94.56 158 ALA A C 1
ATOM 1242 O O . ALA A 1 158 ? -8.389 -1.859 14.568 1.00 94.56 158 ALA A O 1
ATOM 1243 N N . LYS A 1 159 ? -10.336 -2.749 13.886 1.00 94.56 159 LYS A N 1
ATOM 1244 C CA . LYS A 1 159 ? -10.740 -3.232 15.217 1.00 94.56 159 LYS A CA 1
ATOM 1245 C C . LYS A 1 159 ? -9.756 -4.249 15.786 1.00 94.56 159 LYS A C 1
ATOM 1247 O O . LYS A 1 159 ? -9.344 -4.096 16.926 1.00 94.56 159 LYS A O 1
ATOM 1252 N N . GLU A 1 160 ? -9.335 -5.227 14.983 1.00 92.88 160 GLU A N 1
ATOM 1253 C CA . GLU A 1 160 ? -8.325 -6.217 15.392 1.00 92.88 160 GLU A CA 1
ATOM 1254 C C . GLU A 1 160 ? -7.022 -5.539 15.853 1.00 92.88 160 GLU A C 1
ATOM 1256 O O . GLU A 1 160 ? -6.467 -5.908 16.885 1.00 92.88 160 GLU A O 1
ATOM 1261 N N . ILE A 1 161 ? -6.571 -4.501 15.140 1.00 92.62 161 ILE A N 1
ATOM 1262 C CA . ILE A 1 161 ? -5.379 -3.724 15.511 1.00 92.62 161 ILE A CA 1
ATOM 1263 C C . ILE A 1 161 ? -5.597 -2.942 16.811 1.00 92.62 161 ILE A C 1
ATOM 1265 O O . ILE A 1 161 ? -4.739 -2.998 17.689 1.00 92.62 161 ILE A O 1
ATOM 1269 N N . VAL A 1 162 ? -6.719 -2.226 16.951 1.00 92.38 162 VAL A N 1
ATOM 1270 C CA . VAL A 1 162 ? -7.032 -1.454 18.169 1.00 92.38 162 VAL A CA 1
ATOM 1271 C C . VAL A 1 162 ? -7.091 -2.378 19.384 1.00 92.38 162 VAL A C 1
ATOM 1273 O O . VAL A 1 162 ? -6.436 -2.115 20.384 1.00 92.38 162 VAL A O 1
ATOM 1276 N N . GLU A 1 163 ? -7.768 -3.522 19.277 1.00 90.44 163 GLU A N 1
ATOM 1277 C CA . GLU A 1 163 ? -7.810 -4.517 20.354 1.00 90.44 163 GLU A CA 1
ATOM 1278 C C . GLU A 1 163 ? -6.423 -5.081 20.687 1.00 90.44 163 GLU A C 1
ATOM 1280 O O . GLU A 1 163 ? -6.128 -5.387 21.844 1.00 90.44 163 GLU A O 1
ATOM 1285 N N . GLN A 1 164 ? -5.565 -5.263 19.682 1.00 89.88 164 GLN A N 1
ATOM 1286 C CA . GLN A 1 164 ? -4.201 -5.742 19.883 1.00 89.88 164 GLN A CA 1
ATOM 1287 C C . GLN A 1 164 ? -3.337 -4.702 20.607 1.00 89.88 164 GLN A C 1
ATO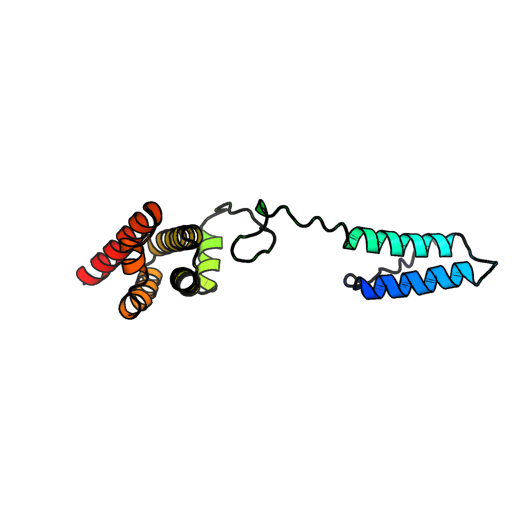M 1289 O O . GLN A 1 164 ? -2.565 -5.063 21.498 1.00 89.88 164 GLN A O 1
ATOM 1294 N N . ILE A 1 165 ? -3.494 -3.426 20.256 1.00 88.88 165 ILE A N 1
ATOM 1295 C CA . ILE A 1 165 ? -2.890 -2.291 20.954 1.00 88.88 165 ILE A CA 1
ATOM 1296 C C . ILE A 1 165 ? -3.373 -2.265 22.411 1.00 88.88 165 ILE A C 1
ATOM 1298 O O . ILE A 1 165 ? -2.550 -2.286 23.325 1.00 88.88 165 ILE A O 1
ATOM 1302 N N . ASP A 1 166 ? -4.684 -2.314 22.645 1.00 87.00 166 ASP A N 1
ATOM 1303 C CA . ASP A 1 166 ? -5.261 -2.266 23.992 1.00 87.00 166 ASP A CA 1
ATOM 1304 C C . ASP A 1 166 ? -4.761 -3.419 24.865 1.00 87.00 166 ASP A C 1
ATOM 1306 O O . ASP A 1 166 ? -4.371 -3.203 26.012 1.00 87.00 166 ASP A O 1
ATOM 1310 N N . LYS A 1 167 ? -4.696 -4.642 24.323 1.00 85.69 167 LYS A N 1
ATOM 1311 C CA . LYS A 1 167 ? -4.139 -5.811 25.029 1.00 85.69 167 LYS A CA 1
ATOM 1312 C C . LYS A 1 167 ? -2.662 -5.638 25.369 1.00 85.69 167 LYS A C 1
ATOM 1314 O O . LYS A 1 167 ? -2.237 -6.070 26.438 1.00 85.69 167 LYS A O 1
ATOM 1319 N N . TYR A 1 168 ? -1.882 -5.029 24.479 1.00 82.31 168 TYR A N 1
ATOM 1320 C CA . TYR A 1 168 ? -0.461 -4.786 24.710 1.00 82.31 168 TYR A CA 1
ATOM 1321 C C . TYR A 1 168 ? -0.227 -3.817 25.876 1.00 82.31 168 TYR A C 1
ATOM 1323 O O . TYR A 1 168 ? 0.658 -4.062 26.694 1.00 82.31 168 TYR A O 1
ATOM 1331 N N . PHE A 1 169 ? -1.042 -2.763 25.990 1.00 74.12 169 PHE A N 1
ATOM 1332 C CA . PHE A 1 169 ? -0.898 -1.747 27.039 1.00 74.12 169 PHE A CA 1
ATOM 1333 C C . PHE A 1 169 ? -1.685 -2.044 28.324 1.00 74.12 169 PHE A C 1
ATOM 1335 O O . PHE A 1 169 ? -1.293 -1.575 29.385 1.00 74.12 169 PHE A O 1
ATOM 1342 N N . SER A 1 170 ? -2.746 -2.853 28.261 1.00 75.31 170 SER A N 1
ATOM 1343 C CA . SER A 1 170 ? -3.505 -3.299 29.446 1.00 75.31 170 SER A CA 1
ATOM 1344 C C . SER A 1 170 ? -2.860 -4.492 30.162 1.00 75.31 170 SER A C 1
ATOM 1346 O O . SER A 1 170 ? -3.285 -4.856 31.253 1.00 75.31 170 SER A O 1
ATOM 1348 N N . GLY A 1 171 ? -1.877 -5.141 29.529 1.00 60.22 171 GLY A N 1
ATOM 1349 C CA . GLY A 1 171 ? -1.137 -6.286 30.066 1.00 60.22 171 GLY A CA 1
ATOM 1350 C C . GLY A 1 171 ? 0.216 -5.945 30.703 1.00 60.22 171 GLY A C 1
ATOM 1351 O O . GLY A 1 171 ? 1.030 -6.855 30.851 1.00 60.22 171 GLY A O 1
ATOM 1352 N N . SER A 1 172 ? 0.479 -4.668 31.015 1.00 49.31 172 SER A N 1
ATOM 1353 C CA . SER A 1 172 ? 1.650 -4.211 31.790 1.00 49.31 172 SER A CA 1
ATOM 1354 C C . SER A 1 172 ? 1.261 -3.803 33.203 1.00 49.31 172 SER A C 1
ATOM 1356 O O . SER A 1 172 ? 0.212 -3.141 33.348 1.00 49.31 172 SER A O 1
#

Secondary structure (DSSP, 8-state):
------------TT--HHHHHHHHHHHHHHHHH-TT--HHHHHHHHHHHHHHHHHHT-----GGGB-TTT-SB-SS-----SHHHHHHHHHHTTHHHHHHHHHHH---HHHHHHHHHHHHHHHSS-HHHHHHHHHHHHHH-HHHHHHHHS-HHHHHHHHHHHHHHHHHHHT-

Organism: Solanum tuberosum (NCBI:txid4113)

Sequence (172 aa):
MAESSEECRRLPASASADELKRELQRRVNSIIEDADYSIEDTDEAMHCLSALKELKVRPTPPLEYLCPLSHQLMKDPVVLASGQQTYEQMVKLDAVSCLLSIIKEDTSDKSKEHCIAILHTLCYNDRTRLQEMWRDESVNGTIANLALNGTTRAKRKAKEIVEQIDKYFSGS

InterPro domains:
  IPR003613 U-box domain [PF04564] (62-89)
  IPR013083 Zinc finger, RING/FYVE/PHD-type [G3DSA:3.30.40.10] (55-97)
  IPR016024 Armadillo-type fold [SSF48371] (48-148)

pLDDT: mean 77.13, std 16.93, range [32.19, 94.94]

Foldseek 3Di:
DDDDDDPDPDDDPDQDLVNLVVVLVVLVVCVVVDPPDDVVSVVVNVVSVVVNVVVVPPPLPPQVQADPVPRDGPPDPPPCPPVPVVLVVCVVVVVLVVLLVCLVPPPDLVSVLVSLVVLLVNPVPDPVSLVVNVVCCVPPVSLVCCLVPGDPNSVVSSVVSVVVSCCVVVVD